Protein AF-A0A6B3CZK4-F1 (afdb_monomer_lite)

Foldseek 3Di:
DAADPPDDPPNDDDDCVLCVQLVLLVLDPVPCQLVCQQCLVPVCVVCVQQAQGLNVLSVLVSLVSDPRRPVVVVVDDSVVCCVHPRPVVSDPPPCSSQVPRPSNRRSD

Structure (mmCIF, N/CA/C/O backbone):
data_AF-A0A6B3CZK4-F1
#
_entry.id   AF-A0A6B3CZK4-F1
#
loop_
_atom_site.group_PDB
_atom_site.id
_atom_site.type_symbol
_atom_site.label_atom_id
_atom_site.label_alt_id
_atom_site.label_comp_id
_atom_site.label_asym_id
_atom_site.label_entity_id
_atom_site.label_seq_id
_atom_site.pdbx_PDB_ins_code
_atom_site.Cartn_x
_atom_site.Cartn_y
_atom_site.Cartn_z
_atom_site.occupancy
_atom_site.B_iso_or_equiv
_atom_site.auth_seq_id
_atom_site.auth_comp_id
_atom_site.auth_asym_id
_atom_site.auth_atom_id
_atom_site.pdbx_PDB_model_num
ATOM 1 N N . PHE A 1 1 ? 3.058 4.768 -10.664 1.00 89.50 1 PHE A N 1
ATOM 2 C CA . PHE A 1 1 ? 3.780 3.895 -11.592 1.00 89.50 1 PHE A CA 1
ATOM 3 C C . PHE A 1 1 ? 4.808 4.740 -12.315 1.00 89.50 1 PHE A C 1
ATOM 5 O O . PHE A 1 1 ? 4.427 5.787 -12.832 1.00 89.50 1 PHE A O 1
ATOM 12 N N . VAL A 1 2 ? 6.071 4.334 -12.289 1.00 93.00 2 VAL A N 1
ATOM 13 C CA . VAL A 1 2 ? 7.184 4.997 -12.974 1.00 93.00 2 VAL A CA 1
ATOM 14 C C . VAL A 1 2 ? 7.767 3.989 -13.966 1.00 93.00 2 VAL A C 1
ATOM 16 O O . VAL A 1 2 ? 8.471 3.086 -13.533 1.00 93.00 2 VAL A O 1
ATOM 19 N N . PRO A 1 3 ? 7.446 4.061 -15.267 1.00 90.50 3 PRO A N 1
ATOM 20 C CA . PRO A 1 3 ? 8.045 3.160 -16.249 1.00 90.50 3 PRO A CA 1
ATOM 21 C C . PRO A 1 3 ? 9.527 3.508 -16.495 1.00 90.50 3 PRO A C 1
ATOM 23 O O . PRO A 1 3 ? 9.881 4.688 -16.418 1.00 90.50 3 PRO A O 1
ATOM 26 N N . PRO A 1 4 ? 10.386 2.536 -16.855 1.00 90.25 4 PRO A N 1
ATOM 27 C CA . PRO A 1 4 ? 11.743 2.811 -17.320 1.00 90.25 4 PRO A CA 1
ATOM 28 C C . PRO A 1 4 ? 11.713 3.647 -18.606 1.00 90.25 4 PRO A C 1
ATOM 30 O O . PRO A 1 4 ? 10.946 3.344 -19.520 1.00 90.25 4 PRO A O 1
ATOM 33 N N . ALA A 1 5 ? 12.547 4.687 -18.686 1.00 87.81 5 ALA A N 1
ATOM 34 C CA . ALA A 1 5 ? 12.519 5.655 -19.788 1.00 87.81 5 ALA A CA 1
ATOM 35 C C . ALA A 1 5 ? 12.877 5.044 -21.156 1.00 87.81 5 ALA A C 1
ATOM 37 O O . ALA A 1 5 ? 12.306 5.438 -22.171 1.00 87.81 5 ALA A O 1
ATOM 38 N N . ASP A 1 6 ? 13.785 4.068 -21.165 1.00 89.38 6 ASP A N 1
ATOM 39 C CA . ASP A 1 6 ? 14.342 3.478 -22.387 1.00 89.38 6 ASP A CA 1
ATOM 40 C C . ASP A 1 6 ? 13.645 2.174 -22.808 1.00 89.38 6 ASP A C 1
ATOM 42 O O . ASP A 1 6 ? 14.111 1.502 -23.724 1.00 89.38 6 ASP A O 1
ATOM 46 N N . LEU A 1 7 ? 12.546 1.792 -22.143 1.00 89.31 7 LEU A N 1
ATOM 47 C CA . LEU A 1 7 ? 11.835 0.545 -22.423 1.00 89.31 7 LEU A CA 1
ATOM 48 C C . LEU A 1 7 ? 10.612 0.779 -23.321 1.00 89.31 7 LEU A C 1
ATOM 50 O O . LEU A 1 7 ? 9.608 1.363 -22.905 1.00 89.31 7 LEU A O 1
ATOM 54 N N . GLY A 1 8 ? 10.675 0.269 -24.549 1.00 88.31 8 GLY A N 1
ATOM 55 C CA . GLY A 1 8 ? 9.590 0.312 -25.520 1.00 88.31 8 GLY A CA 1
ATOM 56 C C . GLY A 1 8 ? 8.499 -0.751 -25.292 1.00 88.31 8 GLY A C 1
ATOM 57 O O . GLY A 1 8 ? 8.705 -1.759 -24.604 1.00 88.31 8 GLY A O 1
ATOM 58 N N . PRO A 1 9 ? 7.305 -0.580 -25.895 1.00 85.38 9 PRO A N 1
ATOM 59 C CA . PRO A 1 9 ? 6.236 -1.574 -25.825 1.00 85.38 9 PRO A CA 1
ATOM 60 C C . PRO A 1 9 ? 6.673 -2.944 -26.368 1.00 85.38 9 PRO A C 1
ATOM 62 O O . PRO A 1 9 ? 7.115 -3.061 -27.507 1.00 85.38 9 PRO A O 1
ATOM 65 N N . GLY A 1 10 ? 6.488 -3.999 -25.569 1.00 85.25 10 GLY A N 1
ATOM 66 C CA . GLY A 1 10 ? 6.773 -5.383 -25.971 1.00 85.25 10 GLY A CA 1
ATOM 67 C C . GLY A 1 10 ? 8.235 -5.824 -25.839 1.00 85.25 10 GLY A C 1
ATOM 68 O O . GLY A 1 10 ? 8.525 -6.992 -26.097 1.00 85.25 10 GLY A O 1
ATOM 69 N N . GLU A 1 11 ? 9.139 -4.942 -25.404 1.00 91.44 11 GLU A N 1
ATOM 70 C CA . GLU A 1 11 ? 10.561 -5.267 -25.215 1.00 91.44 11 GLU A CA 1
ATOM 71 C C . GLU A 1 11 ? 10.836 -6.057 -23.929 1.00 91.44 11 GLU A C 1
ATOM 73 O O . GLU A 1 11 ? 11.804 -6.812 -23.859 1.00 91.44 11 GLU A O 1
ATOM 78 N N . TYR A 1 12 ? 9.956 -5.949 -22.930 1.00 86.81 12 TYR A N 1
ATOM 79 C CA . TYR A 1 12 ? 10.050 -6.708 -21.686 1.00 86.81 12 TYR A CA 1
ATOM 80 C C . TYR A 1 12 ? 8.987 -7.801 -21.596 1.00 86.81 12 TYR A C 1
ATOM 82 O O . TYR A 1 12 ? 7.810 -7.584 -21.900 1.00 86.81 12 TYR A O 1
ATOM 90 N N . ARG A 1 13 ? 9.397 -8.974 -21.110 1.00 89.12 13 ARG A N 1
ATOM 91 C CA . ARG A 1 13 ? 8.506 -10.084 -20.761 1.00 89.12 13 ARG A CA 1
ATOM 92 C C . ARG A 1 13 ? 8.624 -10.361 -19.267 1.00 89.12 13 ARG A C 1
ATOM 94 O O . ARG A 1 13 ? 9.683 -10.776 -18.816 1.00 89.12 13 ARG A O 1
ATOM 101 N N . MET A 1 14 ? 7.535 -10.142 -18.529 1.00 90.56 14 MET A N 1
ATOM 102 C CA . MET A 1 14 ? 7.440 -10.497 -17.108 1.00 90.56 14 MET A CA 1
ATOM 103 C C . MET A 1 14 ? 7.455 -12.019 -16.957 1.00 90.56 14 MET A C 1
ATOM 105 O O . MET A 1 14 ? 6.684 -12.698 -17.643 1.00 90.56 14 MET A O 1
ATOM 109 N N . MET A 1 15 ? 8.284 -12.548 -16.056 1.00 92.88 15 MET A N 1
ATOM 110 C CA . MET A 1 15 ? 8.157 -13.942 -15.634 1.00 92.88 15 MET A CA 1
ATOM 111 C C . MET A 1 15 ? 7.040 -14.056 -14.604 1.00 92.88 15 MET A C 1
ATOM 113 O O . MET A 1 15 ? 6.789 -13.119 -13.852 1.00 92.88 15 MET A O 1
ATOM 117 N N . GLN A 1 16 ? 6.356 -15.203 -14.565 1.00 93.44 16 GLN A N 1
ATOM 118 C CA . GLN A 1 16 ? 5.244 -15.417 -13.633 1.00 93.44 16 GLN A CA 1
ATOM 119 C C . GLN A 1 16 ? 5.694 -15.256 -12.169 1.00 93.44 16 GLN A C 1
ATOM 121 O O . GLN A 1 16 ? 4.990 -14.631 -11.381 1.00 93.44 16 GLN A O 1
ATOM 126 N N . GLU A 1 17 ? 6.901 -15.724 -11.837 1.00 93.62 17 GLU A N 1
ATOM 127 C CA . GLU A 1 17 ? 7.491 -15.584 -10.499 1.00 93.62 17 GLU A CA 1
ATOM 128 C C . GLU A 1 17 ? 7.662 -14.119 -10.054 1.00 93.62 17 GLU A C 1
ATOM 130 O O . GLU A 1 17 ? 7.446 -13.812 -8.883 1.00 93.62 17 GLU A O 1
ATOM 135 N N . ASP A 1 18 ? 7.939 -13.198 -10.987 1.00 91.69 18 ASP A N 1
ATOM 136 C CA . ASP A 1 18 ? 8.121 -11.766 -10.698 1.00 91.69 18 ASP A CA 1
ATOM 137 C C . ASP A 1 18 ? 6.798 -11.051 -10.383 1.00 91.69 18 ASP A C 1
ATOM 139 O O . ASP A 1 18 ? 6.778 -9.926 -9.880 1.00 91.69 18 ASP A O 1
ATOM 143 N N . VAL A 1 19 ? 5.667 -11.669 -10.733 1.00 94.19 19 VAL A N 1
ATOM 144 C CA . VAL A 1 19 ? 4.346 -11.033 -10.680 1.00 94.19 19 VAL A CA 1
ATOM 145 C C . VAL A 1 19 ? 3.334 -11.796 -9.840 1.00 94.19 19 VAL A C 1
ATOM 147 O O . VAL A 1 19 ? 2.278 -11.238 -9.564 1.00 94.19 19 VAL A O 1
ATOM 150 N N . ASP A 1 20 ? 3.628 -13.015 -9.386 1.00 92.88 20 ASP A N 1
ATOM 151 C CA . ASP A 1 20 ? 2.695 -13.854 -8.621 1.00 92.88 20 ASP A CA 1
ATOM 152 C C . ASP A 1 20 ? 2.052 -13.100 -7.449 1.00 92.88 20 ASP A C 1
ATOM 154 O O 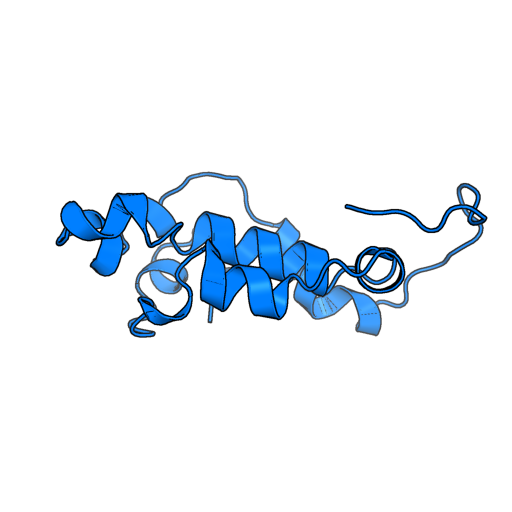. ASP A 1 20 ? 0.827 -13.096 -7.294 1.00 92.88 20 ASP A O 1
ATOM 158 N N . ARG A 1 21 ? 2.861 -12.385 -6.653 1.00 93.44 21 ARG A N 1
ATOM 159 C CA . ARG A 1 21 ? 2.350 -11.615 -5.510 1.00 93.44 21 ARG A CA 1
ATOM 160 C C . ARG A 1 21 ? 1.613 -10.346 -5.935 1.00 93.44 21 ARG A C 1
ATOM 162 O O . ARG A 1 21 ? 0.526 -10.077 -5.430 1.00 93.44 21 ARG A O 1
ATOM 169 N N . SER A 1 22 ? 2.166 -9.563 -6.862 1.00 93.12 22 SER A N 1
ATOM 170 C CA . SER A 1 22 ? 1.546 -8.298 -7.282 1.00 93.12 22 SER A CA 1
ATOM 171 C C . SER A 1 22 ? 0.266 -8.512 -8.106 1.00 93.12 22 SER A C 1
ATOM 173 O O . SER A 1 22 ? -0.645 -7.686 -8.045 1.00 93.12 22 SER A O 1
ATOM 175 N N . GLN A 1 23 ? 0.130 -9.642 -8.808 1.00 93.75 23 GLN A N 1
ATOM 176 C CA . GLN A 1 23 ? -1.102 -10.049 -9.493 1.00 93.75 23 GLN A CA 1
ATOM 177 C C . GLN A 1 23 ? -2.262 -10.275 -8.525 1.00 93.75 23 GLN A C 1
ATOM 179 O O . GLN A 1 23 ? -3.398 -9.947 -8.861 1.00 93.75 23 GLN A O 1
ATOM 184 N N . GLU A 1 24 ? -2.003 -10.803 -7.327 1.00 95.06 24 GLU A N 1
ATOM 185 C CA . GLU A 1 24 ? -3.037 -10.945 -6.302 1.00 95.06 24 GLU A CA 1
ATOM 186 C C . GLU A 1 24 ? -3.629 -9.580 -5.930 1.00 95.06 24 GLU A C 1
ATOM 188 O O . GLU A 1 24 ? -4.847 -9.418 -5.916 1.00 95.06 24 GLU A O 1
ATOM 193 N N . PHE A 1 25 ? -2.778 -8.573 -5.714 1.00 95.56 25 PHE A N 1
ATOM 194 C CA . PHE A 1 25 ? -3.215 -7.219 -5.366 1.00 95.56 25 PHE A CA 1
ATOM 195 C C . PHE A 1 25 ? -3.985 -6.525 -6.499 1.00 95.56 25 PHE A C 1
ATOM 197 O O . PHE A 1 25 ? -4.915 -5.762 -6.231 1.00 95.56 25 PHE A O 1
ATOM 204 N N . ARG A 1 26 ? -3.673 -6.846 -7.763 1.00 94.44 26 ARG A N 1
ATOM 205 C CA . ARG A 1 26 ? -4.395 -6.343 -8.949 1.00 94.44 26 ARG A CA 1
ATOM 206 C C . ARG A 1 26 ? -5.823 -6.861 -9.082 1.00 94.44 26 ARG A C 1
ATOM 208 O O . ARG A 1 26 ? -6.585 -6.295 -9.858 1.00 94.44 26 ARG A O 1
ATOM 215 N N . LYS A 1 27 ? -6.208 -7.901 -8.336 1.00 96.56 27 LYS A N 1
ATOM 216 C CA . LYS A 1 27 ? -7.606 -8.358 -8.296 1.00 96.56 27 LYS A CA 1
ATOM 217 C C . LYS A 1 27 ? -8.523 -7.358 -7.598 1.00 96.56 27 LYS A C 1
ATOM 219 O O . LYS A 1 27 ? -9.732 -7.481 -7.706 1.00 96.56 27 LYS A O 1
ATOM 224 N N . CYS A 1 28 ? -7.979 -6.374 -6.875 1.00 97.44 28 CYS A N 1
ATOM 225 C CA . CYS A 1 28 ? -8.791 -5.414 -6.141 1.00 97.44 28 CYS A CA 1
ATOM 226 C C . CYS A 1 28 ? -9.775 -4.674 -7.058 1.00 97.44 28 CYS A C 1
ATOM 228 O O . CYS A 1 28 ? -9.379 -3.912 -7.933 1.00 97.44 28 CYS A O 1
ATOM 230 N N . ILE A 1 29 ? -11.066 -4.835 -6.770 1.00 97.69 29 ILE A N 1
ATOM 231 C CA . ILE A 1 29 ? -12.177 -4.170 -7.468 1.00 97.69 29 ILE A CA 1
ATOM 232 C C . ILE A 1 29 ? -12.560 -2.811 -6.862 1.00 97.69 29 ILE A C 1
ATOM 234 O O . ILE A 1 29 ? -13.639 -2.297 -7.130 1.00 97.69 29 ILE A O 1
ATOM 238 N N . GLU A 1 30 ? -11.726 -2.271 -5.971 1.00 97.56 30 GLU A N 1
ATOM 239 C CA . GLU A 1 30 ? -11.968 -0.993 -5.285 1.00 97.56 30 GLU A CA 1
ATOM 240 C C . GLU A 1 30 ? -13.342 -0.897 -4.593 1.00 97.56 30 GLU A C 1
ATOM 242 O O . GLU A 1 30 ? -13.976 0.148 -4.584 1.00 97.56 30 GLU A O 1
ATOM 247 N N . CYS A 1 31 ? -13.809 -1.983 -3.968 1.00 98.12 31 CYS A N 1
ATOM 248 C CA . CYS A 1 31 ? -15.076 -1.979 -3.222 1.00 98.12 31 CYS A CA 1
ATOM 249 C C . CYS A 1 31 ? -15.005 -1.275 -1.854 1.00 98.12 31 CYS A C 1
ATOM 251 O O . CYS A 1 31 ? -16.038 -1.065 -1.231 1.00 98.12 31 CYS A O 1
ATOM 253 N N . PHE A 1 32 ? -13.798 -0.970 -1.361 1.00 97.75 32 PHE A N 1
ATOM 254 C CA . PHE A 1 32 ? -13.519 -0.320 -0.069 1.00 97.75 32 PHE A CA 1
ATOM 255 C C . PHE A 1 32 ? -14.015 -1.032 1.204 1.00 97.75 32 PHE A C 1
ATOM 257 O O . PHE A 1 32 ? -13.763 -0.534 2.295 1.00 97.75 32 PHE A O 1
ATOM 264 N N . LEU A 1 33 ? -14.561 -2.252 1.124 1.00 98.12 33 LEU A N 1
ATOM 265 C CA . LEU A 1 33 ? -14.955 -3.026 2.315 1.00 98.12 33 LEU A CA 1
ATOM 266 C C . LEU A 1 33 ? -13.813 -3.201 3.326 1.00 98.12 33 LEU A C 1
ATOM 268 O O . LEU A 1 33 ? -14.024 -3.113 4.534 1.00 98.12 33 LEU A O 1
ATOM 272 N N . CYS A 1 34 ? -12.585 -3.402 2.839 1.00 97.69 34 CYS A N 1
ATOM 273 C CA . CYS A 1 34 ? -11.403 -3.492 3.690 1.00 97.69 34 CYS A CA 1
ATOM 274 C C . CYS A 1 34 ? -11.109 -2.186 4.447 1.00 97.69 34 CYS A C 1
ATOM 276 O O . CYS A 1 34 ? -10.607 -2.244 5.567 1.00 97.69 34 CYS A O 1
ATOM 278 N N . GLN A 1 35 ? -11.416 -1.033 3.847 1.00 96.75 35 GLN A N 1
ATOM 279 C CA . GLN A 1 35 ? -11.250 0.285 4.451 1.00 96.75 35 GLN A CA 1
ATOM 280 C C . GLN A 1 35 ? -12.320 0.517 5.522 1.00 96.75 35 GLN A C 1
ATOM 282 O O . GLN A 1 35 ? -11.979 0.838 6.658 1.00 96.75 35 GLN A O 1
ATOM 287 N N . ASP A 1 36 ? -13.587 0.280 5.178 1.00 96.69 36 ASP A N 1
ATOM 288 C CA . ASP A 1 36 ? -14.735 0.537 6.053 1.00 96.69 36 ASP A CA 1
ATOM 289 C C . ASP A 1 36 ? -14.748 -0.378 7.283 1.00 96.69 36 ASP A C 1
ATOM 291 O O . ASP A 1 36 ? -15.110 0.043 8.383 1.00 96.69 36 ASP A O 1
ATOM 295 N N . THR A 1 37 ? -14.324 -1.638 7.129 1.00 96.75 37 THR A N 1
ATOM 296 C CA . THR A 1 37 ? -14.265 -2.574 8.259 1.00 96.75 37 THR A CA 1
ATOM 297 C C . T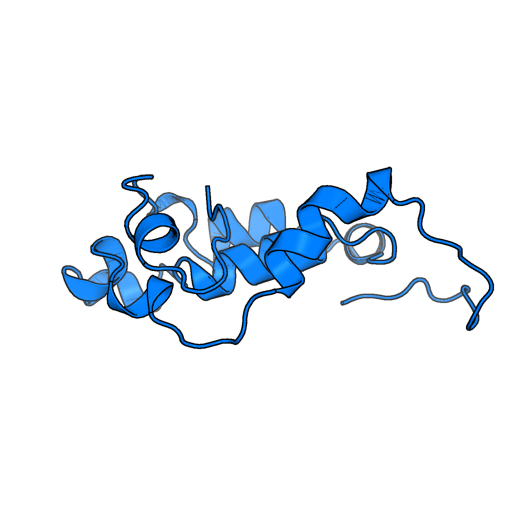HR A 1 37 ? -13.059 -2.358 9.170 1.00 96.75 37 THR A C 1
ATOM 299 O O . THR A 1 37 ? -13.017 -2.940 10.258 1.00 96.75 37 THR A O 1
ATOM 302 N N . CYS A 1 38 ? -12.040 -1.616 8.723 1.00 97.38 38 CYS A N 1
ATOM 303 C CA . CYS A 1 38 ? -10.794 -1.485 9.461 1.00 97.38 38 CYS A CA 1
ATOM 304 C C . CYS A 1 38 ? -11.049 -0.738 10.768 1.00 97.38 38 CYS A C 1
ATOM 306 O O . CYS A 1 38 ? -11.295 0.464 10.760 1.00 97.38 38 CYS A O 1
ATOM 308 N N . HIS A 1 39 ? -10.950 -1.427 11.903 1.00 95.75 39 HIS A N 1
ATOM 309 C CA . HIS A 1 39 ? -11.238 -0.828 13.209 1.00 95.75 39 HIS A CA 1
ATOM 310 C C . HIS A 1 39 ? -10.300 0.355 13.538 1.00 95.75 39 HIS A C 1
ATOM 312 O O . HIS A 1 39 ? -10.707 1.273 14.236 1.00 95.75 39 HIS A O 1
ATOM 318 N N . VAL A 1 40 ? -9.075 0.394 12.987 1.00 96.62 40 VAL A N 1
ATOM 319 C CA . VAL A 1 40 ? -8.133 1.523 13.156 1.00 96.62 40 VAL A CA 1
ATOM 320 C C . VAL A 1 40 ? -8.647 2.807 12.497 1.00 96.62 40 VAL A C 1
ATOM 322 O O . VAL A 1 40 ? -8.282 3.893 12.929 1.00 96.62 40 VAL A O 1
ATOM 325 N N . VAL A 1 41 ? -9.479 2.690 11.459 1.00 95.06 41 VAL A N 1
ATOM 326 C CA . VAL A 1 41 ? -10.118 3.825 10.773 1.00 95.06 41 VAL A CA 1
ATOM 327 C C . VAL A 1 41 ? -11.521 4.065 11.325 1.00 95.06 41 VAL A C 1
ATOM 329 O O . VAL A 1 41 ? -11.891 5.199 11.610 1.00 95.06 41 VAL A O 1
ATOM 332 N N . ARG A 1 42 ? -12.311 2.996 11.461 1.00 95.56 42 ARG A N 1
ATOM 333 C CA . ARG A 1 42 ? -13.728 3.039 11.837 1.00 95.56 42 ARG A CA 1
ATOM 334 C C . ARG A 1 42 ? -13.943 3.496 13.277 1.00 95.56 42 ARG A C 1
ATOM 336 O O . ARG A 1 42 ? -14.838 4.295 13.522 1.00 95.56 42 ARG A O 1
ATOM 343 N N . ASP A 1 43 ? -13.146 2.979 14.211 1.00 96.19 43 ASP A N 1
ATOM 344 C CA . ASP A 1 43 ? -13.347 3.217 15.647 1.00 96.19 43 ASP A CA 1
ATOM 345 C C . ASP A 1 43 ? -12.509 4.404 16.159 1.00 96.19 43 ASP A C 1
ATOM 347 O O . ASP A 1 43 ? -12.668 4.819 17.304 1.00 96.19 43 ASP A O 1
ATOM 351 N N . HIS A 1 44 ? -11.651 4.967 15.299 1.00 95.12 44 HIS A N 1
ATOM 352 C CA . HIS A 1 44 ? -10.724 6.057 15.603 1.00 95.12 44 HIS A CA 1
ATOM 353 C C . HIS A 1 44 ? -10.701 7.078 14.458 1.00 95.12 44 HIS A C 1
ATOM 355 O O . HIS A 1 44 ? -9.813 7.074 13.600 1.00 95.12 44 HIS A O 1
ATOM 361 N N . GLU A 1 45 ? -11.691 7.968 14.434 1.00 93.25 45 GLU A N 1
ATOM 362 C CA . GLU A 1 45 ? -11.775 9.059 13.452 1.00 93.25 45 GLU A CA 1
ATOM 363 C C . GLU A 1 45 ? -10.516 9.940 13.447 1.00 93.25 45 GLU A C 1
ATOM 365 O O . GLU A 1 45 ? -10.074 10.403 12.395 1.00 93.25 45 GLU A O 1
ATOM 370 N N . GLU A 1 46 ? -9.890 10.117 14.611 1.00 95.50 46 GLU A N 1
ATOM 371 C CA . GLU A 1 46 ? -8.650 10.867 14.787 1.00 95.50 46 GLU A CA 1
ATOM 372 C C . GLU A 1 46 ? -7.463 10.293 13.999 1.00 95.50 46 GLU A C 1
ATOM 374 O O . GLU A 1 46 ? -6.527 11.033 13.701 1.00 95.50 46 GLU A O 1
ATOM 379 N N . ASN A 1 47 ? -7.506 9.011 13.616 1.00 96.31 47 ASN A N 1
ATOM 380 C CA . ASN A 1 47 ? -6.446 8.382 12.830 1.00 96.31 47 ASN A CA 1
ATOM 381 C C . ASN A 1 47 ? -6.550 8.704 11.338 1.00 96.31 47 ASN A C 1
ATOM 383 O O . ASN A 1 47 ? -5.547 8.598 10.637 1.00 96.31 47 ASN A O 1
ATOM 387 N N . LYS A 1 48 ? -7.719 9.105 10.820 1.00 93.75 48 LYS A N 1
ATOM 388 C CA . LYS A 1 48 ? -7.924 9.309 9.372 1.00 93.75 48 LYS A CA 1
ATOM 389 C C . LYS A 1 48 ? -6.934 10.268 8.701 1.00 93.75 48 LYS A C 1
ATOM 391 O O . LYS A 1 48 ? -6.557 9.991 7.565 1.00 93.75 48 LYS A O 1
ATOM 396 N N . PRO A 1 49 ? -6.488 11.368 9.339 1.00 95.94 49 PRO A N 1
ATOM 397 C CA . PRO A 1 49 ? -5.477 12.239 8.745 1.00 95.94 49 PRO A CA 1
ATOM 398 C C . PRO A 1 49 ? -4.092 11.590 8.624 1.00 95.94 49 PRO A C 1
ATOM 400 O O . PRO A 1 49 ? -3.316 12.003 7.769 1.00 95.94 49 PRO A O 1
ATOM 403 N N . ALA A 1 50 ? -3.770 10.613 9.480 1.00 96.19 50 ALA A N 1
ATOM 404 C CA . ALA A 1 50 ? -2.438 10.014 9.583 1.00 96.19 50 ALA A CA 1
ATOM 405 C C . ALA A 1 50 ? -2.352 8.591 9.006 1.00 96.19 50 ALA A C 1
ATOM 407 O O . ALA A 1 50 ? -1.271 8.150 8.627 1.00 96.19 50 ALA A O 1
ATOM 408 N N . PHE A 1 51 ? -3.468 7.864 8.939 1.00 97.62 51 PHE A N 1
ATOM 409 C CA . PHE A 1 51 ? -3.531 6.487 8.469 1.00 97.62 51 PHE A CA 1
ATOM 410 C C . PHE A 1 51 ? -4.371 6.386 7.201 1.00 97.62 51 PHE A C 1
ATOM 412 O O . PHE A 1 51 ? -5.595 6.517 7.230 1.00 97.62 51 PHE A O 1
ATOM 419 N N . ALA A 1 52 ? -3.709 6.080 6.085 1.00 97.00 52 ALA A N 1
ATOM 420 C CA . ALA A 1 52 ? -4.382 5.931 4.801 1.00 97.00 52 ALA A CA 1
ATOM 421 C C . ALA A 1 52 ? -5.327 4.717 4.790 1.00 97.00 52 ALA A C 1
ATOM 423 O O . ALA A 1 52 ? -6.381 4.751 4.161 1.00 97.00 52 ALA A O 1
ATOM 424 N N . GLY A 1 53 ? -4.984 3.652 5.519 1.00 96.69 53 GLY A N 1
ATOM 425 C CA . GLY A 1 53 ? -5.777 2.429 5.600 1.00 96.69 53 GLY A CA 1
ATOM 426 C C . GLY A 1 53 ? -5.414 1.357 4.565 1.00 96.69 53 GLY A C 1
ATOM 427 O O . GLY A 1 53 ? -4.581 1.564 3.674 1.00 96.69 53 GLY A O 1
ATOM 428 N N . PRO A 1 54 ? -6.013 0.160 4.697 1.00 96.88 54 PRO A N 1
ATOM 429 C CA . PRO A 1 54 ? -5.558 -1.048 4.010 1.00 96.88 54 PRO A CA 1
ATOM 430 C C . PRO A 1 54 ? -5.677 -0.971 2.488 1.00 96.88 54 PRO A C 1
ATOM 432 O O . PRO A 1 54 ? -4.805 -1.483 1.788 1.00 96.88 54 PRO A O 1
ATOM 435 N N . ARG A 1 55 ? -6.715 -0.311 1.951 1.00 96.38 55 ARG A N 1
ATOM 436 C CA . ARG A 1 55 ? -6.889 -0.199 0.494 1.00 96.38 55 ARG A CA 1
ATOM 437 C C . ARG A 1 55 ? -5.712 0.538 -0.140 1.00 96.38 55 ARG A C 1
ATOM 439 O O . ARG A 1 55 ? -5.198 0.095 -1.167 1.00 96.38 55 ARG A O 1
ATOM 446 N N . PHE A 1 56 ? -5.300 1.652 0.455 1.00 96.12 56 PHE A N 1
ATOM 447 C CA . PHE A 1 56 ? -4.238 2.495 -0.084 1.00 96.12 56 PHE A CA 1
ATOM 448 C C . PHE A 1 56 ? -2.862 1.871 0.138 1.00 96.12 56 PHE A C 1
ATOM 450 O O . PHE A 1 56 ? -2.070 1.817 -0.796 1.00 96.12 56 PHE A O 1
ATOM 457 N N . LEU A 1 57 ? -2.607 1.293 1.313 1.00 96.50 57 LEU A N 1
ATOM 458 C CA . LEU A 1 57 ? -1.341 0.607 1.588 1.00 96.50 57 LEU A CA 1
ATOM 459 C C . LEU A 1 57 ? -1.125 -0.610 0.675 1.00 96.50 57 LEU A C 1
ATOM 461 O O . LEU A 1 57 ? -0.019 -0.827 0.187 1.00 96.50 57 LEU A O 1
ATOM 465 N N . MET A 1 58 ? -2.189 -1.343 0.337 1.00 95.81 58 MET A N 1
ATOM 466 C CA . MET A 1 58 ? -2.122 -2.406 -0.669 1.00 95.81 58 MET A CA 1
ATOM 467 C C . MET A 1 58 ? -1.769 -1.864 -2.064 1.00 95.81 58 MET A C 1
ATOM 469 O O . MET A 1 58 ? -1.011 -2.506 -2.784 1.00 95.81 58 MET A O 1
ATOM 473 N N . ARG A 1 59 ? -2.257 -0.673 -2.450 1.00 95.44 59 ARG A N 1
ATOM 474 C CA . ARG A 1 59 ? -1.851 -0.032 -3.719 1.00 95.44 59 ARG A CA 1
ATOM 475 C C . ARG A 1 59 ? -0.369 0.325 -3.724 1.00 95.44 59 ARG A C 1
ATOM 477 O O . ARG A 1 59 ? 0.285 0.190 -4.754 1.00 95.44 59 ARG A O 1
ATOM 484 N N . VAL A 1 60 ? 0.142 0.806 -2.594 1.00 96.19 60 VAL A N 1
ATOM 485 C CA . VAL A 1 60 ? 1.564 1.123 -2.445 1.00 96.19 60 VAL A CA 1
ATOM 486 C C . VAL A 1 60 ? 2.394 -0.146 -2.638 1.00 96.19 60 VAL A C 1
ATOM 488 O O . VAL A 1 60 ? 3.286 -0.142 -3.481 1.00 96.19 60 VAL A O 1
ATOM 491 N N . ALA A 1 61 ? 2.028 -1.243 -1.968 1.00 95.44 61 ALA A N 1
ATOM 492 C CA . ALA A 1 61 ? 2.689 -2.540 -2.116 1.00 95.44 61 ALA A CA 1
ATOM 493 C C . ALA A 1 61 ? 2.594 -3.109 -3.543 1.00 95.44 61 ALA A C 1
ATOM 495 O O . ALA A 1 61 ? 3.574 -3.624 -4.069 1.00 95.44 61 ALA A O 1
ATOM 496 N N . GLU A 1 62 ? 1.439 -2.990 -4.204 1.00 95.25 62 GLU A N 1
ATOM 497 C CA . GLU A 1 62 ? 1.261 -3.427 -5.595 1.00 95.25 62 GLU A CA 1
ATOM 498 C C . GLU A 1 62 ? 2.240 -2.734 -6.552 1.00 95.25 62 GLU A C 1
ATOM 500 O O . GLU A 1 62 ? 2.802 -3.388 -7.430 1.00 95.25 62 GLU A O 1
ATOM 505 N N . LEU A 1 63 ? 2.435 -1.421 -6.391 1.00 95.19 63 LEU A N 1
ATOM 506 C CA . LEU A 1 63 ? 3.360 -0.644 -7.216 1.00 95.19 63 LEU A CA 1
ATOM 507 C C . LEU A 1 63 ? 4.821 -0.895 -6.848 1.00 95.19 63 LEU A C 1
ATOM 509 O O . LEU A 1 63 ? 5.657 -0.930 -7.740 1.00 95.19 63 LEU A O 1
ATOM 513 N N . ASP A 1 64 ? 5.118 -1.054 -5.562 1.00 95.06 64 ASP A N 1
ATOM 514 C CA . ASP A 1 64 ? 6.465 -1.354 -5.071 1.00 95.06 64 ASP A CA 1
ATOM 515 C C . ASP A 1 64 ? 6.961 -2.725 -5.559 1.00 95.06 64 ASP A C 1
ATOM 517 O O . ASP A 1 64 ? 8.114 -2.879 -5.939 1.00 95.06 64 ASP A O 1
ATOM 521 N N . MET A 1 65 ? 6.056 -3.704 -5.653 1.00 93.62 65 MET A N 1
ATOM 522 C CA . MET A 1 65 ? 6.337 -5.046 -6.179 1.00 93.62 65 MET A CA 1
ATOM 523 C C . MET A 1 65 ? 6.158 -5.160 -7.701 1.00 93.62 65 MET A C 1
ATOM 525 O O . MET A 1 65 ? 6.163 -6.265 -8.246 1.00 93.62 65 MET A O 1
ATOM 529 N N . HIS A 1 66 ? 5.913 -4.058 -8.412 1.00 93.38 66 HIS A N 1
ATOM 530 C CA . HIS A 1 66 ? 5.711 -4.106 -9.855 1.00 93.38 66 HIS A CA 1
ATOM 531 C C . HIS A 1 66 ? 7.074 -4.198 -10.568 1.00 93.38 66 HIS A C 1
ATOM 533 O O . HIS A 1 66 ? 7.850 -3.252 -10.487 1.00 93.38 66 HIS A O 1
ATOM 539 N N . PRO A 1 67 ? 7.366 -5.251 -11.359 1.00 91.75 67 PRO A N 1
ATOM 540 C CA . PRO A 1 67 ? 8.717 -5.478 -11.899 1.00 91.75 67 PRO A CA 1
ATOM 541 C C . PRO A 1 67 ? 9.182 -4.418 -12.909 1.00 91.75 67 PRO A C 1
ATOM 543 O O . PRO A 1 67 ? 10.373 -4.242 -13.125 1.00 91.75 67 PRO A O 1
ATOM 546 N N . LEU A 1 68 ? 8.242 -3.702 -13.533 1.00 92.50 68 LEU A N 1
ATOM 547 C CA . LEU A 1 68 ? 8.532 -2.547 -14.398 1.00 92.50 68 LEU A CA 1
ATOM 548 C C . LEU A 1 68 ? 8.357 -1.188 -13.715 1.00 92.50 68 LEU A C 1
ATOM 550 O O . LEU A 1 68 ? 8.214 -0.187 -14.407 1.00 92.50 68 LEU A O 1
ATOM 554 N N . ASP A 1 69 ? 8.255 -1.129 -12.394 1.00 93.44 69 ASP A N 1
ATOM 555 C CA . ASP A 1 69 ? 8.228 0.161 -11.716 1.00 93.44 69 ASP A CA 1
ATOM 556 C C . ASP A 1 69 ? 9.646 0.569 -11.297 1.00 93.44 69 ASP A C 1
ATOM 558 O O . ASP A 1 69 ? 10.246 -0.006 -10.398 1.00 93.44 69 ASP A O 1
ATOM 562 N N . ALA A 1 70 ? 10.172 1.585 -11.974 1.00 93.62 70 ALA A N 1
ATOM 563 C CA . ALA A 1 70 ? 11.490 2.174 -11.773 1.00 93.62 70 ALA A CA 1
ATOM 564 C C . ALA A 1 70 ? 11.466 3.342 -10.767 1.00 93.62 70 ALA A C 1
ATOM 566 O O . ALA A 1 70 ? 12.288 4.255 -10.833 1.00 93.62 70 ALA A O 1
ATOM 567 N N . ALA A 1 71 ? 10.507 3.381 -9.834 1.00 93.38 71 ALA A N 1
ATOM 568 C CA . ALA A 1 71 ? 10.421 4.480 -8.869 1.00 93.38 71 ALA A CA 1
ATOM 569 C C . ALA A 1 71 ? 11.675 4.609 -7.998 1.00 93.38 71 ALA A C 1
ATOM 571 O O . ALA A 1 71 ? 12.083 5.734 -7.695 1.00 93.38 71 ALA A O 1
ATOM 572 N N . ALA A 1 72 ? 12.312 3.487 -7.661 1.00 90.81 72 ALA A N 1
ATOM 573 C CA . ALA A 1 72 ? 13.558 3.474 -6.904 1.00 90.81 72 ALA A CA 1
ATOM 574 C C . ALA A 1 72 ? 14.668 4.279 -7.610 1.00 90.81 72 ALA A C 1
ATOM 576 O O . ALA A 1 72 ? 15.382 5.033 -6.951 1.00 90.81 72 ALA A O 1
ATOM 577 N N . ASP A 1 73 ? 14.737 4.226 -8.945 1.00 92.75 73 ASP A N 1
ATOM 578 C CA . ASP A 1 73 ? 15.725 4.964 -9.748 1.00 92.75 73 ASP A CA 1
ATOM 579 C C . ASP A 1 73 ? 15.503 6.484 -9.695 1.00 92.75 73 ASP A C 1
ATOM 581 O O . ASP A 1 73 ? 16.427 7.273 -9.887 1.00 92.75 73 ASP A O 1
ATOM 585 N N . THR A 1 74 ? 14.275 6.908 -9.384 1.00 91.44 74 THR A N 1
ATOM 586 C CA . THR A 1 74 ? 13.918 8.319 -9.167 1.00 91.44 74 THR A CA 1
ATOM 587 C C . THR A 1 74 ? 14.058 8.767 -7.709 1.00 91.44 74 THR A C 1
ATOM 589 O O . THR A 1 74 ? 13.751 9.913 -7.386 1.00 91.44 74 THR A O 1
ATOM 592 N N . GLY A 1 75 ? 14.512 7.876 -6.819 1.00 92.88 75 GLY A N 1
ATOM 593 C CA . GLY A 1 75 ? 14.605 8.122 -5.379 1.00 92.88 75 GLY A CA 1
ATOM 594 C C . GLY A 1 75 ? 13.269 8.035 -4.634 1.00 92.88 75 GLY A C 1
ATOM 595 O O . GLY A 1 75 ? 13.191 8.448 -3.477 1.00 92.88 75 GLY A O 1
ATOM 596 N N . LEU A 1 76 ? 12.215 7.514 -5.271 1.00 94.62 76 LEU A N 1
ATOM 597 C CA . LEU A 1 76 ? 10.915 7.309 -4.639 1.00 94.62 76 LEU A CA 1
ATOM 598 C C . LEU A 1 76 ? 10.893 5.949 -3.927 1.00 94.62 76 LEU A C 1
ATOM 600 O O . LEU A 1 76 ? 10.719 4.909 -4.558 1.00 94.62 76 LEU A O 1
ATOM 604 N N . ASP A 1 77 ? 11.027 5.983 -2.602 1.00 95.75 77 ASP A N 1
ATOM 605 C CA . ASP A 1 77 ? 10.928 4.814 -1.723 1.00 95.75 77 ASP A CA 1
ATOM 606 C C . ASP A 1 77 ? 9.498 4.669 -1.183 1.00 95.75 77 ASP A C 1
ATOM 608 O O . ASP A 1 77 ? 9.070 5.376 -0.264 1.00 95.75 77 ASP A O 1
ATOM 612 N N . ARG A 1 78 ? 8.735 3.747 -1.775 1.00 95.62 78 ARG A N 1
ATOM 613 C CA . ARG A 1 78 ? 7.341 3.503 -1.388 1.00 95.62 78 ARG A CA 1
ATOM 614 C C . ARG A 1 78 ? 7.203 2.784 -0.061 1.00 95.62 78 ARG A C 1
ATOM 616 O O . ARG A 1 78 ? 6.229 3.035 0.645 1.00 95.62 78 ARG A O 1
ATOM 623 N N . SER A 1 79 ? 8.151 1.915 0.275 1.00 94.25 79 SER A N 1
ATOM 624 C CA . SER A 1 79 ? 8.148 1.197 1.547 1.00 94.25 79 SER A CA 1
ATOM 625 C C . SER A 1 79 ? 8.254 2.184 2.710 1.00 94.25 79 SER A C 1
ATOM 627 O O . SER A 1 79 ? 7.470 2.133 3.661 1.00 94.25 79 SER A O 1
ATOM 629 N N . ARG A 1 80 ? 9.134 3.177 2.562 1.00 96.31 80 ARG A N 1
ATOM 630 C CA . ARG A 1 80 ? 9.300 4.254 3.526 1.00 96.31 80 ARG A CA 1
ATOM 631 C C . ARG A 1 80 ? 8.115 5.212 3.536 1.00 96.31 80 ARG A C 1
ATOM 633 O O . ARG A 1 80 ? 7.597 5.490 4.610 1.00 96.31 80 ARG A O 1
ATOM 640 N N . ALA A 1 81 ? 7.630 5.653 2.373 1.00 96.00 81 ALA A N 1
ATOM 641 C CA . ALA A 1 81 ? 6.441 6.510 2.302 1.00 96.00 81 ALA A CA 1
ATOM 642 C C . ALA A 1 81 ? 5.200 5.836 2.923 1.00 96.00 81 ALA A C 1
ATOM 644 O O . ALA A 1 81 ? 4.397 6.486 3.590 1.00 96.00 81 ALA A O 1
ATOM 645 N N . ALA A 1 82 ? 5.051 4.513 2.775 1.00 96.88 82 ALA A N 1
ATOM 646 C CA . ALA A 1 82 ? 3.981 3.766 3.432 1.00 96.88 82 ALA A CA 1
ATOM 647 C C . ALA A 1 82 ? 4.027 3.931 4.960 1.00 96.88 82 ALA A C 1
ATOM 649 O O . ALA A 1 82 ? 2.987 4.106 5.596 1.00 96.88 82 ALA A O 1
ATOM 650 N N . GLN A 1 83 ? 5.225 3.881 5.541 1.00 96.06 83 GLN A N 1
ATOM 651 C CA . GLN A 1 83 ? 5.443 3.996 6.977 1.00 96.06 83 GLN A CA 1
ATOM 652 C C . GLN A 1 83 ? 5.357 5.436 7.482 1.00 96.06 83 GLN A C 1
ATOM 654 O O . GLN A 1 83 ? 4.592 5.689 8.414 1.00 96.06 83 GLN A O 1
ATOM 659 N N . ASP A 1 84 ? 6.104 6.343 6.860 1.00 96.75 84 ASP A N 1
ATOM 660 C CA . ASP A 1 84 ? 6.283 7.720 7.321 1.00 96.75 84 ASP A CA 1
ATOM 661 C C . ASP A 1 84 ? 5.064 8.596 6.971 1.00 96.75 84 ASP A C 1
ATOM 663 O O . ASP A 1 84 ? 4.585 9.349 7.820 1.00 96.75 84 ASP A O 1
ATOM 667 N N . ASP A 1 85 ? 4.511 8.450 5.759 1.00 96.94 85 ASP A N 1
ATOM 668 C CA . ASP A 1 85 ? 3.504 9.374 5.210 1.00 96.94 85 ASP A CA 1
ATOM 669 C C . ASP A 1 85 ? 2.083 8.789 5.172 1.00 96.94 85 ASP A C 1
ATOM 671 O O . ASP A 1 85 ? 1.096 9.527 5.162 1.00 96.94 85 ASP A O 1
ATOM 675 N N . HIS A 1 86 ? 1.947 7.460 5.113 1.00 97.06 86 HIS A N 1
ATOM 676 C CA . HIS A 1 86 ? 0.644 6.781 5.007 1.00 97.06 86 HIS A CA 1
ATOM 677 C C . HIS A 1 86 ? 0.249 6.000 6.263 1.00 97.06 86 HIS A C 1
ATOM 679 O O . HIS A 1 86 ? -0.795 5.334 6.285 1.00 97.06 86 HIS A O 1
ATOM 685 N N . GLY A 1 87 ? 1.066 6.096 7.311 1.00 96.88 87 GLY A N 1
ATOM 686 C CA . GLY A 1 87 ? 0.751 5.574 8.629 1.00 96.88 87 GLY A CA 1
ATOM 687 C C . GLY A 1 87 ? 0.680 4.053 8.694 1.00 96.88 87 GLY A C 1
ATOM 688 O O . GLY A 1 87 ? -0.097 3.527 9.484 1.00 96.88 87 GLY A O 1
ATOM 689 N N . LEU A 1 88 ? 1.476 3.314 7.913 1.00 96.31 88 LEU A N 1
ATOM 690 C CA . LEU A 1 88 ? 1.527 1.844 7.998 1.00 96.31 88 LEU A CA 1
ATOM 691 C C . LEU A 1 88 ? 1.709 1.351 9.447 1.00 96.31 88 LEU A C 1
ATOM 693 O O . LEU A 1 88 ? 1.140 0.326 9.815 1.00 96.31 88 LEU A O 1
ATOM 697 N N . GLY A 1 89 ? 2.419 2.117 10.285 1.00 95.69 89 GLY A N 1
ATOM 698 C CA . GLY A 1 89 ? 2.608 1.829 11.710 1.00 95.69 89 GLY A CA 1
ATOM 699 C C . GLY A 1 89 ? 1.333 1.832 12.569 1.00 95.69 89 GLY A C 1
ATOM 700 O O . GLY A 1 89 ? 1.356 1.280 13.665 1.00 95.69 89 GLY A O 1
ATOM 701 N N . TYR A 1 90 ? 0.218 2.396 12.094 1.00 96.50 90 TYR A N 1
ATOM 702 C CA . TYR A 1 90 ? -1.079 2.329 12.782 1.00 96.50 90 TYR A CA 1
ATOM 703 C C . TYR A 1 90 ? -1.777 0.971 12.594 1.00 96.50 90 TYR A C 1
ATOM 705 O O . TYR A 1 90 ? -2.674 0.622 13.363 1.00 96.50 90 TYR A O 1
ATOM 713 N N . CYS A 1 91 ? -1.391 0.185 11.582 1.00 95.75 91 CYS A N 1
ATOM 714 C CA . CYS A 1 91 ? -1.963 -1.138 11.358 1.00 95.75 91 CYS A CA 1
ATOM 715 C C . CYS A 1 91 ? -1.613 -2.082 12.518 1.00 95.75 91 CYS A C 1
ATOM 717 O O . CYS A 1 91 ? -0.444 -2.319 12.809 1.00 95.75 91 CYS A O 1
ATOM 719 N N . ASN A 1 92 ? -2.623 -2.694 13.137 1.00 93.25 92 ASN A N 1
ATOM 720 C CA . ASN A 1 92 ? -2.424 -3.649 14.232 1.00 93.25 92 ASN A CA 1
ATOM 721 C C . ASN A 1 92 ? -2.497 -5.127 13.794 1.00 93.25 92 ASN A C 1
ATOM 723 O O . ASN A 1 92 ? -2.539 -6.017 14.639 1.00 93.25 92 ASN A O 1
ATOM 727 N N . ILE A 1 93 ? -2.561 -5.391 12.483 1.00 94.69 93 ILE A N 1
ATOM 728 C CA . ILE A 1 93 ? -2.540 -6.742 11.893 1.00 94.69 93 ILE A CA 1
ATOM 729 C C . ILE A 1 93 ? -3.693 -7.645 12.398 1.00 94.69 93 ILE A C 1
ATOM 731 O O . ILE A 1 93 ? -3.579 -8.867 12.431 1.00 94.69 93 ILE A O 1
ATOM 735 N N . THR A 1 94 ? -4.856 -7.071 12.732 1.00 95.06 94 THR A N 1
ATOM 736 C CA . THR A 1 94 ? -6.060 -7.856 13.102 1.00 95.06 94 THR A CA 1
ATOM 737 C C . THR A 1 94 ? -6.641 -8.651 11.927 1.00 95.06 94 THR A C 1
ATOM 739 O O . THR A 1 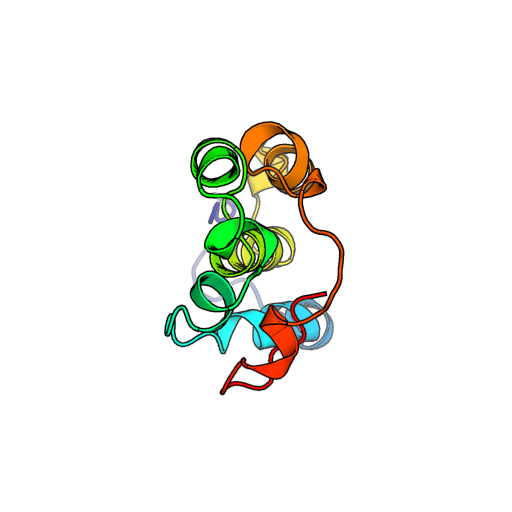94 ? -7.440 -9.553 12.130 1.00 95.06 94 THR A O 1
ATOM 742 N N . LYS A 1 95 ? -6.241 -8.345 10.684 1.00 95.44 95 LYS A N 1
ATOM 743 C CA . LYS A 1 95 ? -6.694 -9.017 9.446 1.00 95.44 95 LYS A CA 1
ATOM 744 C C . LYS A 1 95 ? -8.174 -8.842 9.090 1.00 95.44 95 LYS A C 1
ATOM 746 O O . LYS A 1 95 ? -8.613 -9.435 8.110 1.00 95.44 95 LYS A O 1
ATOM 751 N N . CYS A 1 96 ? -8.899 -7.947 9.763 1.00 95.56 96 CYS A N 1
ATOM 752 C CA . CYS A 1 96 ? -10.279 -7.588 9.406 1.00 95.56 96 CYS A CA 1
ATOM 753 C C . CYS A 1 96 ? -10.436 -7.222 7.915 1.00 95.56 96 CYS A C 1
ATOM 755 O O . CYS A 1 96 ? -11.400 -7.617 7.274 1.00 95.56 96 CYS A O 1
ATOM 757 N N . CYS A 1 97 ? -9.450 -6.531 7.334 1.00 96.94 97 CYS A N 1
ATOM 758 C CA . CYS A 1 97 ? -9.406 -6.185 5.914 1.00 96.94 97 CYS A CA 1
ATOM 759 C C . CYS A 1 97 ? -9.308 -7.401 4.974 1.00 96.94 97 CYS A C 1
ATOM 761 O O . CYS A 1 97 ? -9.917 -7.386 3.906 1.00 96.94 97 CYS A O 1
ATOM 763 N N . THR A 1 98 ? -8.554 -8.432 5.362 1.00 96.81 98 THR A N 1
ATOM 764 C CA . THR A 1 98 ? -8.386 -9.680 4.601 1.00 96.81 98 THR A CA 1
ATOM 765 C C . THR A 1 98 ? -9.651 -10.531 4.669 1.00 96.81 98 THR A C 1
ATOM 767 O O . THR A 1 98 ? -10.075 -11.082 3.659 1.00 96.81 98 THR A O 1
ATOM 770 N N . GLU A 1 99 ? -10.278 -10.616 5.843 1.00 96.62 99 GLU A N 1
ATOM 771 C CA . GLU A 1 99 ? -11.458 -11.459 6.079 1.00 96.62 99 GLU A CA 1
ATOM 772 C C . GLU A 1 99 ? -12.686 -11.023 5.271 1.00 96.62 99 GLU A C 1
ATOM 774 O O . GLU A 1 99 ? -13.485 -11.866 4.869 1.00 96.62 99 GLU A O 1
ATOM 779 N N . VAL A 1 100 ? -12.829 -9.721 5.007 1.00 97.69 100 VAL A N 1
ATOM 780 C CA . VAL A 1 100 ? -13.975 -9.175 4.261 1.00 97.69 100 VAL A CA 1
ATOM 781 C C . VAL A 1 100 ? -13.720 -9.017 2.764 1.00 97.69 100 VAL A C 1
ATOM 783 O O . VAL A 1 100 ? -14.630 -8.623 2.037 1.00 97.69 100 VAL A O 1
ATOM 786 N N . CYS A 1 101 ? -12.490 -9.237 2.286 1.00 98.12 101 CYS A N 1
ATOM 787 C CA . CYS A 1 101 ? -12.153 -8.964 0.894 1.00 98.12 101 CYS A CA 1
ATOM 788 C C . CYS A 1 101 ? -12.873 -9.963 -0.035 1.00 98.12 101 CYS A C 1
ATOM 790 O O . CYS A 1 101 ? -12.548 -11.152 0.002 1.00 98.12 101 CYS A O 1
ATOM 792 N N . PRO A 1 102 ? -13.793 -9.516 -0.914 1.00 98.06 102 PRO A N 1
ATOM 793 C CA . PRO A 1 102 ? -14.556 -10.426 -1.773 1.00 98.06 102 PRO A CA 1
ATOM 794 C C . PRO A 1 102 ? -13.678 -11.129 -2.819 1.00 98.06 102 PRO A C 1
ATOM 796 O O . PRO A 1 102 ? -14.009 -12.216 -3.277 1.00 98.06 102 PRO A O 1
ATOM 799 N N . GLU A 1 103 ? -12.529 -10.536 -3.144 1.00 98.00 103 GLU A N 1
ATOM 800 C CA . GLU A 1 103 ? -11.540 -11.071 -4.086 1.00 98.00 103 GLU A CA 1
ATOM 801 C C . GLU A 1 103 ? -10.540 -12.033 -3.419 1.00 98.00 103 GLU A C 1
ATOM 803 O O . GLU A 1 103 ? -9.626 -12.543 -4.069 1.00 98.00 103 GLU A O 1
ATOM 808 N N . GLY A 1 104 ? -10.683 -12.275 -2.108 1.00 96.44 104 GLY A N 1
ATOM 809 C CA . GLY A 1 104 ? -9.825 -13.189 -1.352 1.00 96.44 104 GLY A CA 1
ATOM 810 C C . GLY A 1 104 ? -8.367 -12.734 -1.230 1.00 96.44 104 GLY A C 1
ATOM 811 O O . GLY A 1 104 ? -7.483 -13.572 -1.048 1.00 96.44 104 GLY A O 1
ATOM 812 N N . ILE A 1 105 ? -8.107 -11.427 -1.346 1.00 97.00 105 ILE A N 1
ATOM 813 C CA . ILE A 1 105 ? -6.758 -10.850 -1.273 1.00 97.00 105 ILE A CA 1
ATOM 814 C C . ILE A 1 105 ? -6.246 -10.916 0.169 1.00 97.00 105 ILE A C 1
ATOM 816 O O . ILE A 1 105 ? -6.905 -10.456 1.103 1.00 97.00 105 ILE A O 1
ATOM 820 N N . ARG A 1 106 ? -5.033 -11.438 0.357 1.00 94.69 106 ARG A N 1
ATOM 821 C CA . ARG A 1 106 ? -4.325 -11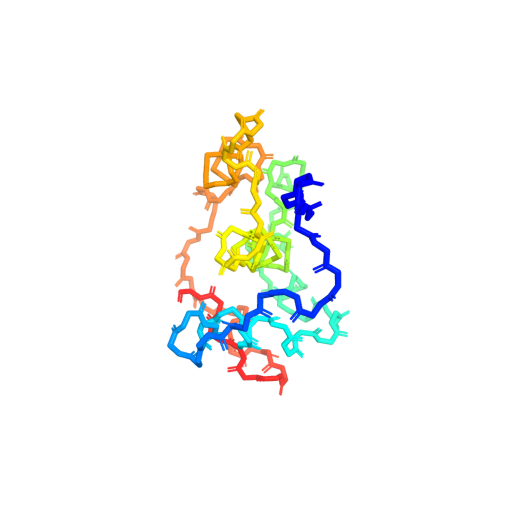.478 1.642 1.00 94.69 106 ARG A CA 1
ATOM 822 C C . ARG A 1 106 ? -3.569 -10.167 1.866 1.00 94.69 106 ARG A C 1
ATOM 824 O O . ARG A 1 106 ? -2.410 -10.040 1.465 1.00 94.69 106 ARG A O 1
ATOM 831 N N . ILE A 1 107 ? -4.227 -9.208 2.522 1.00 90.19 107 ILE A N 1
ATOM 832 C CA . ILE A 1 107 ? -3.758 -7.828 2.777 1.00 90.19 107 ILE A CA 1
ATOM 833 C C . ILE A 1 107 ? -2.838 -7.748 4.025 1.00 90.19 107 ILE A C 1
ATOM 835 O O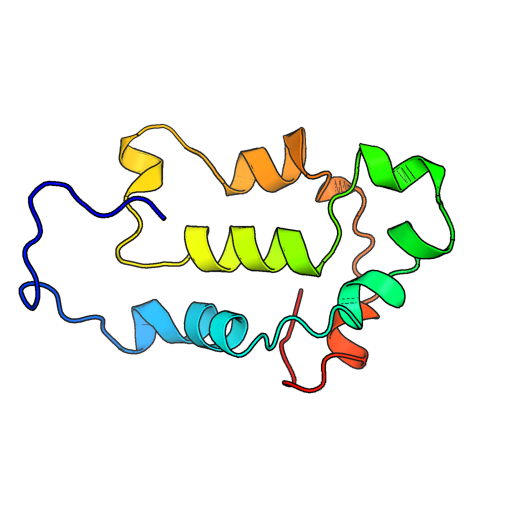 . ILE A 1 107 ? -2.872 -6.787 4.786 1.00 90.19 107 ILE A O 1
ATOM 839 N N . THR A 1 108 ? -2.008 -8.762 4.273 1.00 75.94 108 THR A N 1
ATOM 840 C CA . THR A 1 108 ? -1.034 -8.803 5.387 1.00 75.94 108 THR A CA 1
ATOM 841 C C . THR A 1 108 ? 0.208 -9.571 5.007 1.00 75.94 108 THR A C 1
ATOM 843 O O . THR A 1 108 ? 0.031 -10.577 4.279 1.00 75.94 108 THR A O 1
#

Radius of gyration: 15.3 Å; chains: 1; bounding box: 31×28×42 Å

pLDDT: mean 94.42, std 3.34, range [75.94, 98.12]

Sequence (108 aa):
FVPPADLGPGEYRMMQEDVDRSQEFRKCIECFLCQDTCHVVRDHEENKPAFAG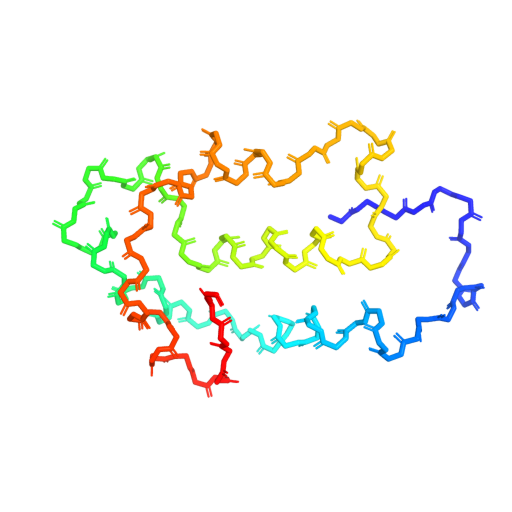PRFLMRVAELDMHPLDAAADTGLDRSRAAQDDHGLGYCNITKCCTEVCPEGIRIT

Secondary structure (DSSP, 8-state):
----TT--TTS----HHHHHHHHHHTT-----HHHHT-HHHHS-GGGTTT---HHHHHHHHHHHT-TT--GGGGT--HHHHHHHTS-GGG-----HHHHT-TT-----